Protein AF-A0A924KKU7-F1 (afdb_monomer_lite)

Sequence (55 aa):
KVVTAIVEPSLANAMPDQKFQFERHGYFVADRVDHVQGSKPVFNLAVGLKDSWGK

Foldseek 3Di:
DDDDDDDDPVCLQDDAQDWDQDPQFAIWGFHNPQDDRNPGTDIDHPDGDDDPPDD

Radius of gyration: 12.29 Å; chains: 1; bounding box: 32×24×32 Å

Structure (mmCIF, N/CA/C/O backbone):
data_AF-A0A924KKU7-F1
#
_entry.id   AF-A0A924KKU7-F1
#
loop_
_atom_site.group_PDB
_atom_site.id
_atom_site.type_symbol
_atom_site.label_atom_id
_atom_site.label_alt_id
_atom_site.label_comp_id
_atom_site.label_asym_id
_atom_site.label_entity_id
_atom_site.label_seq_id
_atom_site.pdbx_PDB_ins_code
_atom_site.Cartn_x
_a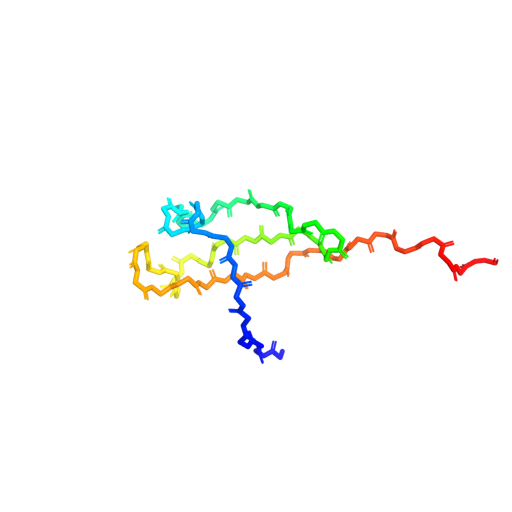tom_site.Cartn_y
_atom_site.Cartn_z
_atom_site.occupancy
_atom_site.B_iso_or_equiv
_atom_site.auth_seq_id
_atom_site.auth_comp_id
_atom_site.auth_asym_id
_atom_site.auth_atom_id
_atom_site.pdbx_PDB_model_num
ATOM 1 N N . LYS A 1 1 ? 3.657 -13.632 0.308 1.00 87.88 1 LYS A N 1
ATOM 2 C CA . LYS A 1 1 ? 4.465 -13.448 1.542 1.00 87.88 1 LYS A CA 1
ATOM 3 C C . LYS A 1 1 ? 4.059 -12.120 2.164 1.00 87.88 1 LYS A C 1
ATOM 5 O O . LYS A 1 1 ? 4.023 -11.149 1.425 1.00 87.88 1 LYS A O 1
ATOM 10 N N . VAL A 1 2 ? 3.742 -12.083 3.459 1.00 93.75 2 VAL A N 1
ATOM 11 C CA . VAL A 1 2 ? 3.452 -10.830 4.182 1.00 93.75 2 VAL A CA 1
ATOM 12 C C . VAL A 1 2 ? 4.753 -10.299 4.782 1.00 93.75 2 VAL A C 1
ATOM 14 O O . VAL A 1 2 ? 5.564 -11.085 5.274 1.00 93.75 2 VAL A O 1
ATOM 17 N N . VAL A 1 3 ? 4.974 -8.989 4.690 1.00 95.38 3 VAL A N 1
ATOM 18 C CA . VAL A 1 3 ? 6.151 -8.302 5.237 1.00 95.38 3 VAL A CA 1
ATOM 19 C C . VAL A 1 3 ? 5.669 -7.098 6.035 1.00 95.38 3 VAL A C 1
ATOM 21 O O . VAL A 1 3 ? 4.856 -6.323 5.540 1.00 95.38 3 VAL A O 1
ATOM 24 N N . THR A 1 4 ? 6.177 -6.941 7.256 1.00 95.94 4 THR A N 1
ATOM 25 C CA . THR A 1 4 ? 5.955 -5.737 8.061 1.00 95.94 4 THR A CA 1
ATOM 26 C C . THR A 1 4 ? 7.002 -4.695 7.689 1.00 95.94 4 THR A C 1
ATOM 28 O O . THR A 1 4 ? 8.194 -5.001 7.657 1.00 95.94 4 THR A O 1
ATOM 31 N N . ALA A 1 5 ? 6.560 -3.475 7.405 1.00 93.94 5 ALA A N 1
ATOM 32 C CA . ALA A 1 5 ? 7.416 -2.363 7.014 1.00 93.94 5 ALA A CA 1
ATOM 33 C C . ALA A 1 5 ? 6.900 -1.053 7.623 1.00 93.94 5 ALA A C 1
ATOM 35 O O . ALA A 1 5 ? 5.791 -0.996 8.153 1.00 93.94 5 ALA A O 1
ATOM 36 N N . ILE A 1 6 ? 7.717 -0.007 7.531 1.00 95.00 6 ILE A N 1
ATOM 37 C CA . ILE A 1 6 ? 7.339 1.358 7.893 1.00 95.00 6 ILE A CA 1
ATOM 38 C C . ILE A 1 6 ? 7.079 2.121 6.598 1.00 95.00 6 ILE A C 1
ATOM 40 O O . ILE A 1 6 ? 7.832 1.991 5.634 1.00 95.00 6 ILE A O 1
ATOM 44 N N . VAL A 1 7 ? 6.014 2.912 6.591 1.00 93.94 7 VAL A N 1
ATOM 45 C CA . VAL A 1 7 ? 5.657 3.817 5.500 1.00 93.94 7 VAL A CA 1
ATOM 46 C C . VAL A 1 7 ? 5.514 5.234 6.047 1.00 93.94 7 VAL A C 1
ATOM 48 O O . VAL A 1 7 ? 5.446 5.439 7.259 1.00 93.94 7 VAL A O 1
ATOM 51 N N . GLU A 1 8 ? 5.497 6.222 5.163 1.00 95.25 8 GLU A N 1
ATOM 52 C CA . GLU A 1 8 ? 5.322 7.619 5.556 1.00 95.25 8 GLU A CA 1
ATOM 53 C C . GLU A 1 8 ? 3.949 7.888 6.218 1.00 95.25 8 GLU A C 1
ATOM 55 O O . GLU A 1 8 ? 2.959 7.227 5.891 1.00 95.25 8 GLU A O 1
ATOM 60 N N . PRO A 1 9 ? 3.842 8.890 7.114 1.00 95.06 9 PRO A N 1
ATOM 61 C CA . PRO A 1 9 ? 2.587 9.203 7.804 1.00 95.06 9 PRO A CA 1
ATOM 62 C C . PRO A 1 9 ? 1.432 9.620 6.884 1.00 95.06 9 PRO A C 1
ATOM 64 O O . PRO A 1 9 ? 0.271 9.449 7.249 1.00 95.06 9 PRO A O 1
ATOM 67 N N . SER A 1 10 ? 1.724 10.163 5.697 1.00 94.00 10 SER A N 1
ATOM 68 C CA . SER A 1 10 ? 0.705 10.610 4.735 1.00 94.00 10 SER A CA 1
ATOM 69 C C . SER A 1 10 ? -0.224 9.466 4.301 1.00 94.00 10 SER A C 1
ATOM 71 O O . SER A 1 10 ? -1.420 9.674 4.089 1.00 94.00 10 SER A O 1
ATOM 73 N N . LEU A 1 11 ? 0.298 8.236 4.275 1.00 95.19 11 LEU A N 1
ATOM 74 C CA . LEU A 1 11 ? -0.431 7.024 3.909 1.00 95.19 11 LEU A CA 1
ATOM 75 C C . LEU A 1 11 ? -1.409 6.540 4.987 1.00 95.19 11 LEU A C 1
ATOM 77 O O . LEU A 1 11 ? -2.215 5.653 4.713 1.00 95.19 11 LEU A O 1
ATOM 81 N N . ALA A 1 12 ? -1.409 7.138 6.184 1.00 93.19 12 ALA A N 1
ATOM 82 C CA . ALA A 1 12 ? -2.403 6.838 7.215 1.00 93.19 12 ALA A CA 1
ATOM 83 C C . ALA A 1 12 ? -3.837 7.170 6.767 1.00 93.19 12 ALA A C 1
ATOM 85 O O . ALA A 1 12 ? -4.784 6.551 7.246 1.00 93.19 12 ALA A O 1
ATOM 86 N N . ASN A 1 13 ? -3.995 8.121 5.840 1.00 94.56 13 ASN A N 1
ATOM 87 C CA . ASN A 1 13 ? -5.288 8.542 5.296 1.00 94.56 13 ASN A CA 1
ATOM 88 C C . ASN A 1 13 ? -5.606 7.927 3.924 1.00 94.56 13 ASN A C 1
ATOM 90 O O . ASN A 1 13 ? -6.517 8.399 3.2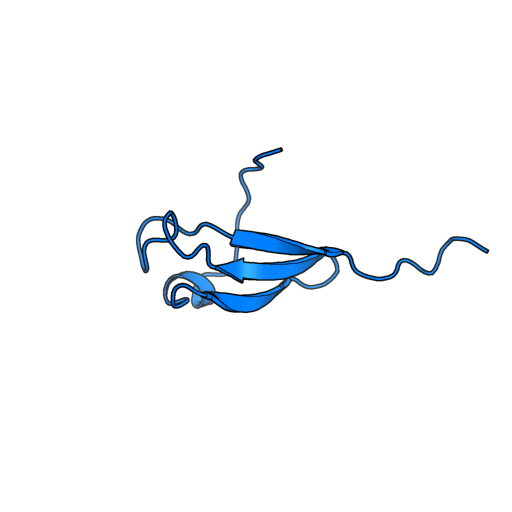46 1.00 94.56 13 ASN A O 1
ATOM 94 N N . ALA A 1 14 ? -4.855 6.908 3.494 1.00 96.62 14 ALA A N 1
ATOM 95 C CA . ALA A 1 14 ? -5.141 6.218 2.246 1.00 96.62 14 ALA A CA 1
ATOM 96 C C . ALA A 1 14 ? -6.546 5.595 2.282 1.00 96.62 14 ALA A C 1
ATOM 98 O O . ALA A 1 1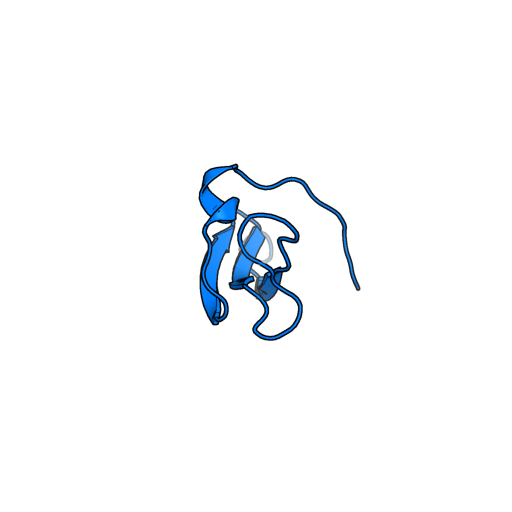4 ? -6.931 4.937 3.248 1.00 96.62 14 ALA A O 1
ATOM 99 N N . MET A 1 15 ? -7.312 5.798 1.213 1.00 96.38 15 MET A N 1
ATOM 100 C CA . MET A 1 15 ? -8.597 5.129 1.044 1.00 96.38 15 MET A CA 1
ATOM 101 C C . MET A 1 15 ? -8.376 3.692 0.551 1.00 96.38 15 MET A C 1
ATOM 103 O O . MET A 1 15 ? -7.441 3.452 -0.223 1.00 96.38 15 MET A O 1
ATOM 107 N N . PRO A 1 16 ? -9.242 2.732 0.920 1.00 96.62 16 PRO A N 1
ATOM 108 C CA . PRO A 1 16 ? -9.241 1.412 0.295 1.00 96.62 16 PRO A CA 1
ATOM 109 C C . PRO A 1 16 ? -9.293 1.525 -1.239 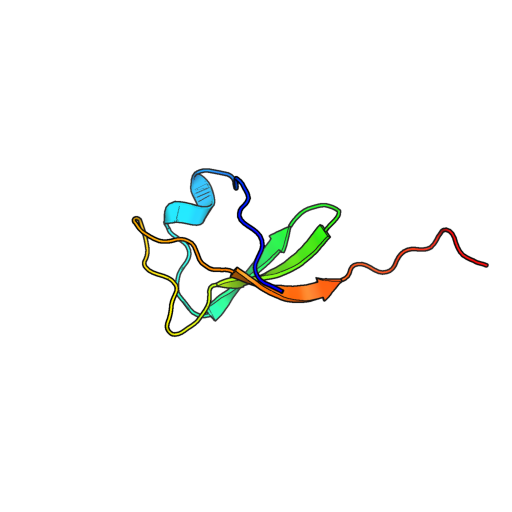1.00 96.62 16 PRO A C 1
ATOM 111 O O . PRO A 1 16 ? -9.986 2.388 -1.775 1.00 96.62 16 PRO A O 1
ATOM 114 N N . ASP A 1 17 ? -8.564 0.659 -1.950 1.00 97.19 17 ASP A N 1
ATOM 115 C CA . ASP A 1 17 ? -8.409 0.668 -3.422 1.00 97.19 17 ASP A CA 1
ATOM 116 C C . ASP A 1 17 ? -7.584 1.834 -4.016 1.00 97.19 17 ASP A C 1
ATOM 118 O O . ASP A 1 17 ? -7.363 1.901 -5.238 1.00 97.19 17 ASP A O 1
ATOM 122 N N . GLN A 1 18 ? -7.074 2.742 -3.176 1.00 97.81 18 GLN A N 1
ATOM 123 C CA . GLN A 1 18 ? -6.191 3.819 -3.616 1.00 97.81 18 GLN A CA 1
ATOM 124 C C . GLN A 1 18 ? -4.813 3.272 -4.012 1.00 97.81 18 GLN A C 1
ATOM 126 O O . GLN A 1 18 ? -4.273 2.363 -3.379 1.00 97.81 18 GLN A O 1
ATOM 131 N N . LYS A 1 19 ? -4.253 3.823 -5.093 1.00 98.19 19 LYS A N 1
ATOM 132 C CA . LYS A 1 19 ? -3.039 3.325 -5.753 1.00 98.19 19 LYS A CA 1
ATOM 133 C C . LYS A 1 19 ? -1.879 4.277 -5.506 1.00 98.19 19 LYS A C 1
ATOM 135 O O . LYS A 1 19 ? -2.047 5.490 -5.604 1.00 98.19 19 LYS A O 1
ATOM 140 N N . PHE A 1 20 ? -0.710 3.711 -5.241 1.00 97.88 20 PHE A N 1
ATOM 141 C CA . PHE A 1 20 ? 0.505 4.443 -4.906 1.00 97.88 20 PHE A CA 1
ATOM 142 C C . PHE A 1 20 ? 1.704 3.835 -5.621 1.00 97.88 20 PHE A C 1
ATOM 144 O O . PHE A 1 20 ? 1.738 2.636 -5.891 1.00 97.88 20 PHE A O 1
ATOM 151 N N . GLN A 1 21 ? 2.715 4.651 -5.890 1.00 97.75 21 GLN A N 1
ATOM 152 C CA . GLN A 1 21 ? 4.044 4.159 -6.223 1.00 97.75 21 GLN A CA 1
ATOM 153 C C . GLN A 1 21 ? 4.911 4.287 -4.977 1.00 97.75 21 GLN A C 1
ATOM 155 O O . GLN A 1 21 ? 5.165 5.394 -4.518 1.00 97.75 21 GLN A O 1
ATOM 160 N N . PHE A 1 22 ? 5.378 3.165 -4.438 1.00 96.75 22 PHE A N 1
ATOM 161 C CA . PHE A 1 22 ? 6.415 3.199 -3.414 1.00 96.75 22 PHE A CA 1
ATOM 162 C C . PHE A 1 22 ? 7.754 3.296 -4.129 1.00 96.75 22 PHE A C 1
ATOM 164 O O . PHE A 1 22 ? 8.121 2.419 -4.924 1.00 96.75 22 PHE A O 1
ATOM 171 N N . GLU A 1 23 ? 8.462 4.393 -3.879 1.00 95.69 23 GLU A N 1
ATOM 172 C CA . GLU A 1 23 ? 9.686 4.734 -4.592 1.00 95.69 23 GLU A CA 1
ATOM 173 C C . GLU A 1 23 ? 10.683 3.581 -4.562 1.00 95.69 23 GLU A C 1
ATOM 175 O O . GLU A 1 23 ? 10.956 2.999 -3.514 1.00 95.69 23 GLU A O 1
ATOM 180 N N . ARG A 1 24 ? 11.216 3.230 -5.737 1.00 94.19 24 ARG A N 1
ATOM 181 C CA . ARG A 1 24 ? 12.167 2.124 -5.943 1.00 94.19 24 ARG A CA 1
ATOM 182 C C . ARG A 1 24 ? 11.666 0.714 -5.582 1.00 94.19 24 ARG A C 1
ATOM 184 O O . ARG A 1 24 ? 12.431 -0.230 -5.744 1.00 94.19 24 ARG A O 1
ATOM 191 N N . HIS A 1 25 ? 10.412 0.547 -5.159 1.00 94.50 25 HIS A N 1
ATOM 192 C CA . HIS A 1 25 ? 9.845 -0.757 -4.797 1.00 94.50 25 HIS A CA 1
ATOM 193 C C . HIS A 1 25 ? 8.843 -1.256 -5.841 1.00 94.50 25 HIS A C 1
ATOM 195 O O . HIS A 1 25 ? 8.956 -2.380 -6.329 1.00 94.50 25 HIS A O 1
ATOM 201 N N . GLY A 1 26 ? 7.863 -0.430 -6.208 1.00 96.62 26 GLY A N 1
ATOM 202 C CA . GLY A 1 26 ? 6.788 -0.855 -7.103 1.00 96.62 26 GLY A CA 1
ATOM 203 C C . GLY A 1 26 ? 5.527 -0.027 -6.956 1.00 96.62 26 GLY A C 1
ATOM 204 O O . GLY A 1 26 ? 5.488 0.962 -6.226 1.00 96.62 26 GLY A O 1
ATOM 205 N N . TYR A 1 27 ? 4.484 -0.465 -7.646 1.00 98.00 27 TYR A N 1
ATOM 206 C CA . TYR A 1 27 ? 3.142 0.071 -7.489 1.00 98.00 27 TYR A CA 1
ATOM 207 C C . TYR A 1 27 ? 2.352 -0.791 -6.518 1.00 98.00 27 TYR A C 1
ATOM 209 O O . TYR A 1 27 ? 2.331 -2.017 -6.630 1.00 98.00 27 TYR A O 1
ATOM 217 N N . PHE A 1 28 ? 1.689 -0.130 -5.582 1.00 98.19 28 PHE A N 1
ATOM 218 C CA . PHE A 1 28 ? 0.923 -0.733 -4.509 1.00 98.19 28 PHE A CA 1
ATOM 219 C C . PHE A 1 28 ? -0.513 -0.222 -4.529 1.00 98.19 28 PHE A C 1
ATOM 221 O O . PHE A 1 28 ? -0.801 0.869 -5.024 1.00 98.19 28 PHE A O 1
ATOM 228 N N . VAL A 1 29 ? -1.416 -1.015 -3.966 1.00 98.19 29 VAL A N 1
ATOM 229 C CA . VAL A 1 29 ? -2.809 -0.639 -3.726 1.00 98.19 29 VAL A CA 1
ATOM 230 C C . VAL A 1 29 ? -3.140 -0.851 -2.253 1.00 98.19 29 VAL A C 1
ATOM 232 O O . VAL A 1 29 ? -2.747 -1.867 -1.679 1.00 98.19 29 VAL A O 1
ATOM 235 N N . ALA A 1 30 ? -3.827 0.107 -1.633 1.00 97.94 30 ALA A N 1
ATOM 236 C CA . ALA A 1 30 ? -4.402 -0.081 -0.305 1.00 97.94 30 ALA A CA 1
ATOM 237 C C . ALA A 1 30 ? -5.438 -1.210 -0.371 1.00 97.94 30 ALA A C 1
ATOM 239 O O . ALA A 1 30 ? -6.345 -1.166 -1.208 1.00 97.94 30 ALA A O 1
ATOM 240 N N . ASP A 1 31 ? -5.279 -2.239 0.463 1.00 97.88 31 ASP A N 1
ATOM 241 C CA . ASP A 1 31 ? -6.156 -3.410 0.415 1.00 97.88 31 ASP A CA 1
ATOM 242 C C . ASP A 1 31 ? -7.630 -3.016 0.621 1.00 97.88 31 ASP A C 1
ATOM 244 O O . ASP A 1 31 ? -7.948 -2.100 1.372 1.00 97.88 31 ASP A O 1
ATOM 248 N N . ARG A 1 32 ? -8.553 -3.678 -0.078 1.00 96.38 32 ARG A N 1
ATOM 249 C CA . ARG A 1 32 ? -9.975 -3.298 -0.052 1.00 96.38 32 ARG A CA 1
ATOM 250 C C . ARG A 1 32 ? -10.703 -3.754 1.212 1.00 96.38 32 ARG A C 1
ATOM 252 O O . ARG A 1 32 ? -11.772 -3.229 1.505 1.00 96.38 32 ARG A O 1
ATOM 259 N N . VAL A 1 33 ? -10.170 -4.762 1.894 1.00 96.19 33 VAL A N 1
ATOM 260 C CA . VAL A 1 33 ? -10.815 -5.477 3.000 1.00 96.19 33 VAL A CA 1
ATOM 261 C C . VAL A 1 33 ? -10.036 -5.269 4.295 1.00 96.19 33 VAL A C 1
ATOM 263 O O . VAL A 1 33 ? -10.617 -4.940 5.323 1.00 96.19 33 VAL A O 1
AT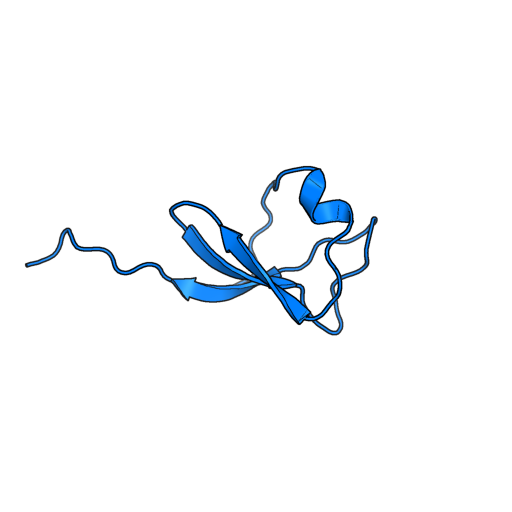OM 266 N N . ASP A 1 34 ? -8.718 -5.436 4.244 1.00 96.50 34 ASP A N 1
ATOM 267 C CA . ASP A 1 34 ? -7.841 -5.443 5.408 1.00 96.50 34 ASP A CA 1
ATOM 268 C C . ASP A 1 34 ? -7.276 -4.068 5.771 1.00 96.50 34 ASP A C 1
ATOM 270 O O . ASP A 1 34 ? -6.785 -3.899 6.894 1.00 96.50 34 ASP A O 1
ATOM 274 N N . HIS A 1 35 ? -7.313 -3.101 4.847 1.00 95.69 35 HIS A N 1
ATOM 275 C CA . HIS A 1 35 ? -6.846 -1.742 5.104 1.00 95.69 35 HIS A CA 1
ATOM 276 C C . HIS A 1 35 ? -7.868 -0.980 5.949 1.00 95.69 35 HIS A C 1
ATOM 278 O O . HIS A 1 35 ? -9.017 -0.798 5.546 1.00 95.69 35 HIS A O 1
ATOM 284 N N . VAL A 1 36 ? -7.429 -0.468 7.099 1.00 94.38 36 VAL A N 1
ATOM 285 C CA . VAL A 1 36 ? -8.241 0.400 7.956 1.00 94.38 36 VAL A CA 1
ATOM 286 C C . VAL A 1 36 ? -7.536 1.739 8.102 1.00 94.38 36 VAL A C 1
ATOM 288 O O . VAL A 1 36 ? -6.479 1.831 8.737 1.00 94.38 36 VAL A O 1
ATOM 291 N N . GLN A 1 37 ? -8.144 2.778 7.532 1.00 92.56 37 GLN A N 1
ATOM 292 C CA . GLN A 1 37 ? -7.638 4.146 7.587 1.00 92.56 37 GLN A CA 1
ATOM 293 C C . GLN A 1 37 ? -7.315 4.547 9.039 1.00 92.56 37 GLN A C 1
ATOM 295 O O . GLN A 1 37 ? -8.087 4.288 9.964 1.00 92.56 37 GLN A O 1
ATOM 300 N N . GLY A 1 38 ? -6.142 5.141 9.249 1.00 90.31 38 GLY A N 1
ATOM 301 C CA . GLY A 1 38 ? -5.681 5.661 10.537 1.00 90.31 38 GLY A CA 1
ATOM 302 C C . GLY A 1 38 ? -5.263 4.626 11.589 1.00 90.31 38 GLY A C 1
ATOM 303 O O . GLY A 1 38 ? -4.735 5.027 12.621 1.00 90.31 38 GLY A O 1
ATOM 304 N N . SER A 1 39 ? -5.461 3.320 11.367 1.00 91.75 39 SER A N 1
ATOM 305 C CA . SER A 1 39 ? -5.158 2.300 12.391 1.00 91.75 39 SER A CA 1
ATOM 306 C C . SER A 1 39 ? -4.419 1.065 11.879 1.00 91.75 39 SER A C 1
ATOM 308 O O . SER A 1 39 ? -3.574 0.531 12.596 1.00 91.75 39 SER A O 1
ATOM 310 N N . LYS A 1 40 ? -4.697 0.607 10.653 1.00 93.44 40 LYS A N 1
ATOM 311 C CA . LYS A 1 40 ? -4.116 -0.623 10.101 1.00 93.44 40 LYS A CA 1
ATOM 312 C C . LYS A 1 40 ? -3.806 -0.460 8.608 1.00 93.44 40 LYS A C 1
ATOM 314 O O . LYS A 1 40 ? -4.613 -0.856 7.763 1.00 93.44 40 LYS A O 1
ATOM 319 N N . PRO A 1 41 ? -2.640 0.106 8.258 1.00 95.50 41 PRO A N 1
ATOM 320 C CA . PRO A 1 41 ? -2.222 0.212 6.870 1.00 95.50 41 PRO A CA 1
ATOM 321 C C . PRO A 1 41 ? -1.871 -1.170 6.305 1.00 95.50 41 PRO A C 1
ATOM 323 O O . PRO A 1 41 ? -0.927 -1.819 6.754 1.00 95.50 41 PRO A O 1
ATOM 326 N N . VAL A 1 42 ? -2.621 -1.606 5.295 1.00 97.25 42 VAL A N 1
ATOM 327 C CA . VAL A 1 42 ? -2.332 -2.816 4.511 1.00 97.25 42 VAL A CA 1
ATOM 328 C C . VAL A 1 42 ? -2.252 -2.444 3.037 1.00 97.25 42 VAL A C 1
ATOM 330 O O . VAL A 1 42 ? -3.145 -1.773 2.516 1.00 97.25 42 VAL A O 1
ATOM 333 N N . PHE A 1 43 ? -1.171 -2.863 2.378 1.00 97.88 43 PHE A N 1
ATOM 334 C CA . PHE A 1 43 ? -0.897 -2.567 0.976 1.00 97.88 43 PHE A CA 1
ATOM 335 C C . PHE A 1 43 ? -0.481 -3.831 0.232 1.00 97.88 43 PHE A C 1
ATOM 337 O O . PHE A 1 43 ? 0.414 -4.556 0.669 1.00 97.88 43 PHE A O 1
ATOM 344 N N . ASN A 1 44 ? -1.087 -4.047 -0.931 1.00 97.88 44 ASN A N 1
ATOM 345 C CA . ASN A 1 44 ? -0.739 -5.133 -1.834 1.00 97.88 44 ASN A CA 1
ATOM 346 C C . ASN A 1 44 ? 0.168 -4.609 -2.943 1.00 97.88 44 ASN A C 1
ATOM 348 O O . ASN A 1 44 ? -0.138 -3.593 -3.567 1.00 97.88 44 ASN A O 1
ATOM 352 N N . LEU A 1 45 ? 1.263 -5.319 -3.218 1.00 97.56 45 LEU A N 1
ATOM 353 C CA . LEU A 1 45 ? 2.100 -5.058 -4.388 1.00 97.56 45 LEU A CA 1
ATOM 354 C C . LEU A 1 45 ? 1.323 -5.452 -5.651 1.00 97.56 45 LEU A C 1
ATOM 356 O O . LEU A 1 45 ? 1.042 -6.630 -5.857 1.00 97.56 45 LEU A O 1
ATOM 360 N N . ALA A 1 46 ? 0.999 -4.472 -6.493 1.00 96.69 46 ALA A N 1
ATOM 361 C CA . ALA A 1 46 ? 0.336 -4.690 -7.774 1.00 96.69 46 ALA A CA 1
ATOM 362 C C . ALA A 1 46 ? 1.342 -5.110 -8.854 1.00 96.69 46 ALA A C 1
ATOM 364 O O . ALA A 1 46 ? 1.138 -6.102 -9.548 1.00 96.69 46 ALA A O 1
ATOM 365 N N . VAL A 1 47 ? 2.448 -4.370 -8.985 1.00 96.62 47 VAL A N 1
ATOM 366 C CA . VAL A 1 47 ? 3.537 -4.705 -9.912 1.00 96.62 47 VAL A CA 1
ATOM 367 C C . VAL A 1 47 ? 4.861 -4.121 -9.418 1.00 96.62 47 VAL A C 1
ATOM 369 O O . VAL A 1 47 ? 4.906 -2.999 -8.908 1.00 96.62 47 VAL A O 1
ATOM 372 N N . GLY A 1 48 ? 5.944 -4.889 -9.553 1.00 95.12 48 GLY A N 1
ATOM 373 C CA . GLY A 1 48 ? 7.301 -4.416 -9.269 1.00 95.12 48 GLY A CA 1
ATOM 374 C C . GLY A 1 48 ? 7.793 -3.427 -10.325 1.00 95.12 48 GLY A C 1
ATOM 375 O O . GLY A 1 48 ? 7.273 -3.374 -11.440 1.00 95.12 48 GLY A O 1
ATOM 376 N N . LEU A 1 49 ? 8.810 -2.634 -9.991 1.00 94.00 49 LEU A N 1
ATOM 377 C CA . LEU A 1 49 ? 9.453 -1.786 -10.994 1.00 94.00 49 LEU A CA 1
ATOM 378 C C . LEU A 1 49 ? 10.275 -2.631 -11.968 1.00 94.00 49 LEU A C 1
ATOM 380 O O . LEU A 1 49 ? 10.820 -3.676 -11.612 1.00 94.00 49 LEU A O 1
ATOM 384 N N . LYS A 1 50 ? 10.391 -2.143 -13.204 1.00 88.62 50 LYS A N 1
ATOM 385 C CA . LYS A 1 50 ? 11.315 -2.712 -14.179 1.00 88.62 50 LYS A CA 1
ATOM 386 C C . LYS A 1 50 ? 12.740 -2.432 -13.717 1.00 88.62 50 LYS A C 1
ATOM 388 O O . LYS A 1 50 ? 13.209 -1.299 -13.811 1.00 88.62 50 LYS A O 1
ATOM 393 N N . ASP A 1 51 ? 13.424 -3.467 -13.257 1.00 82.62 51 ASP A N 1
ATOM 394 C CA . ASP A 1 51 ? 14.867 -3.400 -13.091 1.00 82.62 51 ASP A CA 1
ATOM 395 C C . ASP A 1 51 ? 15.539 -3.485 -14.470 1.00 82.62 51 ASP A C 1
ATOM 397 O O . ASP A 1 51 ? 15.114 -4.247 -15.340 1.00 82.62 51 ASP A O 1
ATOM 401 N N . SER A 1 52 ? 16.540 -2.638 -14.703 1.00 71.75 52 SER A N 1
ATOM 402 C CA . SER A 1 52 ? 17.276 -2.568 -15.976 1.00 71.75 52 SER A CA 1
ATOM 403 C C . SER A 1 52 ? 18.728 -3.035 -15.840 1.00 71.75 52 SER A C 1
ATOM 405 O O . SER A 1 52 ? 19.450 -3.044 -16.832 1.00 71.75 52 SER A O 1
ATOM 407 N N . TRP A 1 53 ? 19.144 -3.486 -14.652 1.00 67.50 53 TRP A N 1
ATOM 408 C CA . TRP A 1 53 ? 20.479 -4.036 -14.378 1.00 67.50 53 TRP A CA 1
ATOM 409 C C . TRP A 1 53 ? 20.663 -5.490 -14.850 1.00 67.50 53 TRP A C 1
ATOM 411 O O . TRP A 1 53 ? 21.320 -6.298 -14.199 1.00 67.50 53 TRP A O 1
ATOM 421 N N . GLY A 1 54 ? 20.088 -5.837 -16.001 1.00 60.38 54 GLY A N 1
ATOM 422 C CA . GLY A 1 54 ? 20.112 -7.196 -16.533 1.00 60.38 54 GLY A CA 1
ATOM 423 C C . GLY A 1 54 ? 19.825 -7.255 -18.027 1.00 60.38 54 GLY A C 1
ATOM 424 O O . GLY A 1 54 ? 18.796 -7.787 -18.442 1.00 60.38 54 GLY A O 1
ATOM 425 N N . LYS A 1 55 ? 20.740 -6.708 -18.828 1.00 49.75 55 LYS A N 1
ATOM 426 C CA . LYS A 1 55 ? 21.118 -7.272 -20.126 1.00 49.75 55 LYS A CA 1
ATOM 427 C C . LYS A 1 55 ? 22.631 -7.276 -20.238 1.00 49.75 55 LYS A C 1
ATOM 429 O O . LYS A 1 55 ? 23.232 -6.267 -19.812 1.00 49.75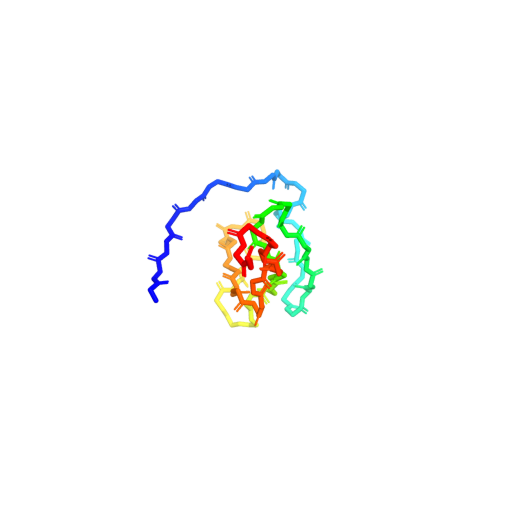 55 LYS A O 1
#

pLDDT: mean 92.83, std 9.26, range [49.75, 98.19]

Secondary structure (DSSP, 8-state):
--------GGGGGPPTT-EEEETTTEEEEE-SSS-BTTTB--EEEEEE----S--